Protein AF-A0A7V3WPB4-F1 (afdb_monomer_lite)

Sequence (70 aa):
MNEQDAQLVLDYLRAYPDRFVSPIEVCRKAGGRHRFFEEPRWAVPVLIQLRDRGLVEMNEAGYYRIVTRP

pLDDT: mean 91.72, std 7.58, range [51.41, 96.81]

Structure (mmCIF, N/CA/C/O backbone):
data_AF-A0A7V3WPB4-F1
#
_entry.id   AF-A0A7V3WPB4-F1
#
loop_
_atom_site.group_PDB
_atom_site.id
_atom_site.type_symbol
_atom_site.label_atom_id
_atom_site.label_alt_id
_atom_site.label_comp_id
_atom_site.label_asym_id
_atom_site.label_entity_id
_atom_site.label_seq_id
_atom_site.pdbx_PDB_ins_code
_atom_site.Cartn_x
_atom_site.Cartn_y
_ato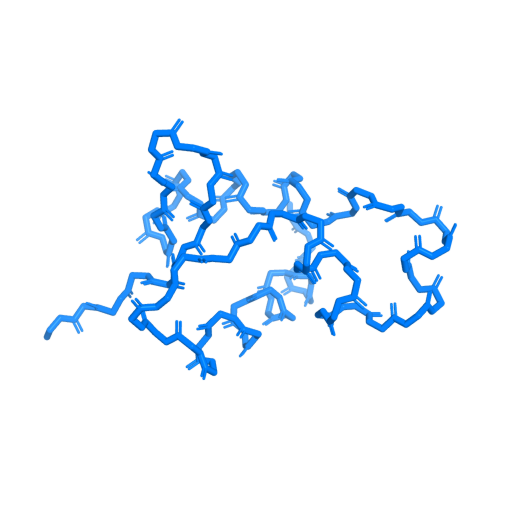m_site.Cartn_z
_atom_site.occupancy
_atom_site.B_iso_or_equiv
_atom_site.auth_seq_id
_atom_site.auth_comp_id
_atom_site.auth_asym_id
_atom_site.auth_atom_id
_atom_site.pdbx_PDB_model_num
ATOM 1 N N . MET A 1 1 ? 10.317 9.859 -2.340 1.00 65.62 1 MET A N 1
ATOM 2 C CA . MET A 1 1 ? 9.187 9.174 -3.005 1.00 65.62 1 MET A CA 1
ATOM 3 C C . MET A 1 1 ? 9.053 9.703 -4.423 1.00 65.62 1 MET A C 1
ATOM 5 O O . MET A 1 1 ? 8.990 10.917 -4.559 1.00 65.62 1 MET A O 1
ATOM 9 N N . ASN A 1 2 ? 9.008 8.847 -5.446 1.00 86.38 2 ASN A N 1
ATOM 10 C CA . ASN A 1 2 ? 8.503 9.260 -6.758 1.00 86.38 2 ASN A CA 1
ATOM 11 C C . ASN A 1 2 ? 6.973 9.394 -6.654 1.00 86.38 2 ASN A C 1
ATOM 13 O O . ASN A 1 2 ? 6.309 8.491 -6.142 1.00 86.38 2 ASN A O 1
ATOM 17 N N . GLU A 1 3 ? 6.413 10.520 -7.087 1.00 88.56 3 GLU A N 1
ATOM 18 C CA . GLU A 1 3 ? 4.970 10.781 -7.017 1.00 88.56 3 GLU A CA 1
ATOM 19 C C . GLU A 1 3 ? 4.158 9.794 -7.863 1.00 88.56 3 GLU A C 1
ATOM 21 O O . GLU A 1 3 ? 3.073 9.386 -7.455 1.00 88.56 3 GLU A O 1
ATOM 26 N N . GLN A 1 4 ? 4.716 9.321 -8.981 1.00 92.44 4 GLN A N 1
ATOM 27 C CA . GLN A 1 4 ? 4.076 8.310 -9.828 1.00 92.44 4 GLN A CA 1
ATOM 28 C C . GLN A 1 4 ? 3.915 6.978 -9.088 1.00 92.44 4 GLN A C 1
ATOM 30 O O . GLN A 1 4 ? 2.866 6.341 -9.148 1.00 92.44 4 GLN A O 1
ATOM 35 N N . ASP A 1 5 ? 4.934 6.583 -8.329 1.00 93.62 5 ASP A N 1
ATOM 36 C CA . ASP A 1 5 ? 4.933 5.330 -7.573 1.00 93.62 5 ASP A CA 1
ATOM 37 C C . ASP A 1 5 ? 3.921 5.360 -6.440 1.00 93.62 5 ASP A C 1
ATOM 39 O O . ASP A 1 5 ? 3.207 4.388 -6.198 1.00 93.62 5 ASP A O 1
ATOM 43 N N . ALA A 1 6 ? 3.848 6.502 -5.761 1.00 94.50 6 ALA A N 1
ATOM 44 C CA . ALA A 1 6 ? 2.853 6.740 -4.734 1.00 94.50 6 ALA A CA 1
ATOM 45 C C . ALA A 1 6 ? 1.441 6.640 -5.303 1.00 94.50 6 ALA A C 1
ATOM 47 O O . ALA A 1 6 ? 0.593 5.984 -4.703 1.00 94.50 6 ALA A O 1
ATOM 48 N N . GLN A 1 7 ? 1.209 7.238 -6.473 1.00 95.00 7 GLN A N 1
ATOM 49 C CA . GLN A 1 7 ? -0.088 7.214 -7.133 1.00 95.00 7 GLN A CA 1
ATOM 50 C C . GLN A 1 7 ? -0.496 5.786 -7.516 1.00 95.00 7 GLN A C 1
ATOM 52 O O . GLN A 1 7 ? -1.596 5.362 -7.172 1.00 95.00 7 GLN A O 1
ATOM 57 N N . LEU A 1 8 ? 0.419 5.001 -8.096 1.00 94.94 8 LEU A N 1
ATOM 58 C CA . LEU A 1 8 ? 0.179 3.589 -8.423 1.00 94.94 8 LEU A CA 1
ATOM 59 C C 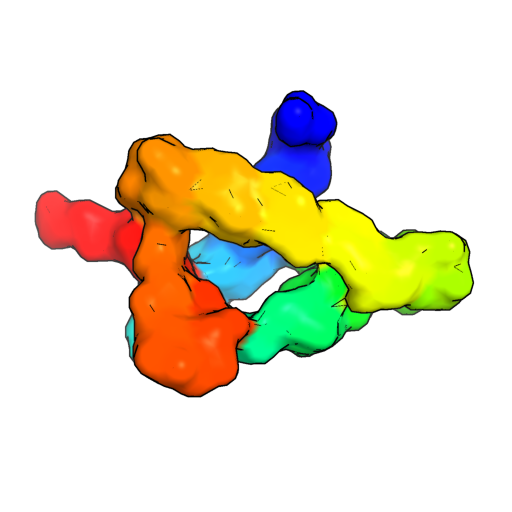. LEU A 1 8 ? -0.186 2.756 -7.187 1.00 94.94 8 LEU A C 1
ATOM 61 O O . LEU A 1 8 ? -1.122 1.955 -7.224 1.00 94.94 8 LEU A O 1
ATOM 65 N N . VAL A 1 9 ? 0.543 2.938 -6.082 1.00 95.44 9 VAL A N 1
ATOM 66 C CA . VAL A 1 9 ? 0.256 2.238 -4.823 1.00 95.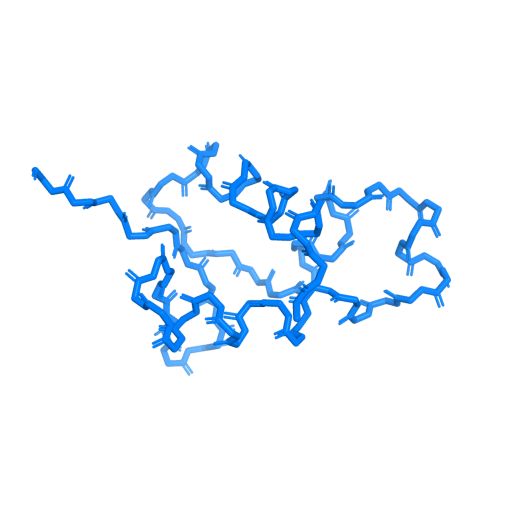44 9 VAL A CA 1
ATOM 67 C C . VAL A 1 9 ? -1.100 2.660 -4.260 1.00 95.44 9 VAL A C 1
ATOM 69 O O . VAL A 1 9 ? -1.898 1.799 -3.892 1.00 95.44 9 VAL A O 1
ATOM 72 N N . LEU A 1 10 ? -1.387 3.962 -4.210 1.00 95.06 10 LEU A N 1
ATOM 73 C CA . LEU A 1 10 ? -2.649 4.480 -3.684 1.00 95.06 10 LEU A CA 1
ATOM 74 C C . LEU A 1 10 ? -3.844 4.020 -4.521 1.00 95.06 10 LEU A C 1
ATOM 76 O O . LEU A 1 10 ? -4.837 3.591 -3.944 1.00 95.06 10 LEU A O 1
ATOM 80 N N . ASP A 1 11 ? -3.751 4.049 -5.849 1.00 94.94 11 ASP A N 1
ATOM 81 C CA . ASP A 1 11 ? -4.830 3.598 -6.735 1.00 94.94 11 ASP A CA 1
ATOM 82 C C . ASP A 1 11 ? -5.098 2.103 -6.593 1.00 94.94 11 ASP A C 1
ATOM 84 O O . ASP A 1 11 ? -6.255 1.681 -6.544 1.00 94.94 11 ASP A O 1
ATOM 88 N N . TYR A 1 12 ? -4.045 1.302 -6.418 1.00 95.06 12 TYR A N 1
ATOM 89 C CA . TYR A 1 12 ? -4.206 -0.113 -6.115 1.00 95.06 12 TYR A CA 1
ATOM 90 C C . TYR A 1 12 ? -4.910 -0.344 -4.769 1.00 95.06 12 TYR A C 1
ATOM 92 O O . TYR A 1 12 ? -5.816 -1.172 -4.685 1.00 95.06 12 TYR A O 1
ATOM 100 N N . LEU A 1 13 ? -4.527 0.384 -3.714 1.00 94.75 13 LEU A N 1
ATOM 101 C CA . LEU A 1 13 ? -5.142 0.249 -2.388 1.00 94.75 13 LEU A CA 1
ATOM 102 C C . LEU A 1 13 ? -6.586 0.769 -2.349 1.00 94.75 13 LEU A C 1
ATOM 104 O O . LEU A 1 13 ? -7.426 0.181 -1.673 1.00 94.75 13 LEU A O 1
ATOM 108 N N . ARG A 1 14 ? -6.899 1.826 -3.107 1.00 93.94 14 ARG A N 1
ATOM 109 C CA . ARG A 1 14 ? -8.258 2.381 -3.238 1.00 93.94 14 ARG A CA 1
ATOM 110 C C . ARG A 1 1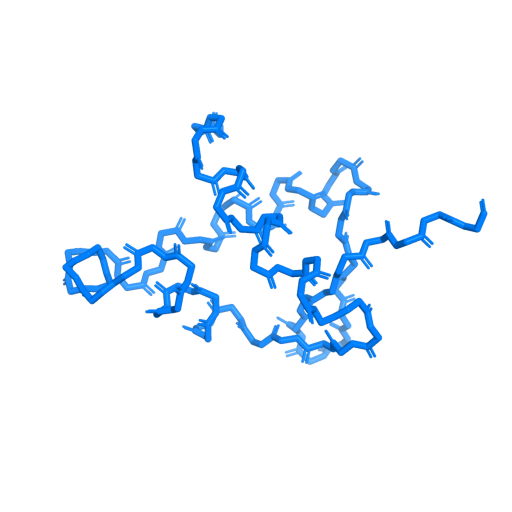4 ? -9.251 1.397 -3.849 1.00 93.94 14 ARG A C 1
ATOM 112 O O . ARG A 1 14 ? -10.436 1.497 -3.555 1.00 93.94 14 ARG A O 1
ATOM 119 N N . ALA A 1 15 ? -8.790 0.438 -4.652 1.00 92.69 15 ALA A N 1
ATOM 120 C CA . ALA A 1 15 ? -9.643 -0.632 -5.169 1.00 92.69 15 ALA A CA 1
ATOM 121 C C . ALA A 1 15 ? -10.090 -1.632 -4.081 1.00 92.69 15 ALA A C 1
ATOM 123 O O . ALA A 1 15 ? -11.020 -2.403 -4.312 1.00 92.69 15 ALA A O 1
ATOM 124 N N . TYR A 1 16 ? -9.446 -1.631 -2.905 1.00 91.06 16 TYR A N 1
ATOM 125 C CA . TYR A 1 16 ? -9.726 -2.555 -1.802 1.00 91.06 16 TYR A CA 1
ATOM 126 C C . TYR A 1 16 ? -9.680 -1.846 -0.430 1.00 91.06 16 TYR A C 1
ATOM 128 O O . TYR A 1 16 ? -8.838 -2.189 0.405 1.00 91.06 16 TYR A O 1
ATOM 136 N N . PRO A 1 17 ? -10.564 -0.867 -0.161 1.00 90.44 17 PRO A N 1
ATOM 137 C CA . PRO A 1 17 ? -10.430 0.017 0.997 1.00 90.44 17 PRO A CA 1
ATOM 138 C C . PRO A 1 17 ? -10.507 -0.705 2.351 1.00 90.44 17 PRO A C 1
ATOM 140 O O . PRO A 1 17 ? -9.789 -0.355 3.285 1.00 90.44 17 PRO A O 1
ATOM 143 N N . ASP A 1 18 ? -11.307 -1.768 2.439 1.00 90.94 18 ASP A N 1
ATOM 144 C CA . ASP A 1 18 ? -11.517 -2.529 3.677 1.00 90.94 18 ASP A CA 1
ATOM 145 C C . ASP A 1 18 ? -10.532 -3.694 3.862 1.00 90.94 18 ASP A C 1
ATOM 147 O O . ASP A 1 18 ? -10.619 -4.450 4.832 1.00 90.94 18 ASP A O 1
ATOM 151 N N . ARG A 1 19 ? -9.585 -3.874 2.933 1.00 94.12 19 ARG A N 1
ATOM 152 C CA . ARG A 1 19 ? -8.694 -5.035 2.908 1.00 94.12 19 ARG A CA 1
ATOM 153 C C . ARG A 1 19 ? -7.244 -4.635 3.131 1.00 94.12 19 ARG A C 1
ATOM 155 O O . ARG A 1 19 ? -6.663 -3.855 2.385 1.00 94.12 19 ARG A O 1
ATOM 162 N N . PHE A 1 20 ? -6.614 -5.307 4.087 1.00 95.62 20 PHE A N 1
ATOM 163 C CA . PHE A 1 20 ? -5.164 -5.312 4.207 1.00 95.62 20 PHE A CA 1
ATOM 164 C C . PHE A 1 20 ? -4.537 -6.175 3.103 1.00 95.62 20 PHE A C 1
ATOM 166 O O . PHE A 1 20 ? -4.867 -7.355 2.950 1.00 95.62 20 PHE A O 1
ATOM 173 N N . VAL A 1 21 ? -3.620 -5.592 2.335 1.00 95.69 21 VAL A N 1
ATOM 174 C CA . VAL A 1 21 ? -2.869 -6.264 1.269 1.00 95.69 21 VAL A CA 1
ATOM 175 C C . VAL A 1 21 ? -1.386 -6.343 1.606 1.00 95.69 21 VAL A C 1
ATOM 177 O O . VAL A 1 21 ? -0.806 -5.445 2.217 1.00 95.69 21 VAL A O 1
ATOM 180 N N . SER A 1 22 ? -0.747 -7.438 1.200 1.00 95.94 22 SER A N 1
ATOM 181 C CA . SER A 1 22 ? 0.679 -7.622 1.470 1.00 95.94 22 SER A CA 1
ATOM 182 C C . SER A 1 22 ? 1.545 -6.703 0.593 1.00 95.94 22 SER A C 1
ATOM 184 O O . SER A 1 22 ? 1.188 -6.442 -0.561 1.00 95.94 22 SER A O 1
ATOM 186 N N . PRO A 1 23 ? 2.728 -6.267 1.067 1.00 95.00 23 PRO A N 1
ATOM 187 C CA . PRO A 1 23 ? 3.645 -5.446 0.271 1.00 95.00 23 PRO A CA 1
ATOM 188 C C . PRO A 1 23 ? 4.041 -6.103 -1.054 1.00 95.00 23 PRO A C 1
ATOM 190 O O . PRO A 1 23 ? 4.139 -5.435 -2.079 1.00 95.00 23 PRO A O 1
ATOM 193 N N . ILE A 1 24 ? 4.222 -7.427 -1.051 1.00 94.12 24 ILE A N 1
ATOM 194 C CA . ILE A 1 24 ? 4.554 -8.208 -2.249 1.00 94.12 24 ILE A CA 1
ATOM 195 C C . ILE A 1 24 ? 3.401 -8.201 -3.254 1.00 94.12 24 ILE A C 1
ATOM 197 O O . ILE A 1 24 ? 3.629 -8.098 -4.459 1.00 94.12 24 ILE A O 1
ATOM 201 N N . GLU A 1 25 ? 2.157 -8.279 -2.779 1.00 94.81 25 GLU A N 1
ATOM 202 C CA . GLU A 1 25 ? 0.991 -8.177 -3.651 1.00 94.81 25 GLU A CA 1
ATOM 203 C C . GLU A 1 25 ? 0.924 -6.803 -4.330 1.00 94.81 25 GLU A C 1
ATOM 205 O O . GLU A 1 25 ? 0.709 -6.748 -5.543 1.00 94.81 25 GLU A O 1
ATOM 210 N N . VAL A 1 26 ? 1.197 -5.725 -3.587 1.00 95.00 26 VAL A N 1
ATOM 211 C CA . VAL A 1 26 ? 1.287 -4.362 -4.135 1.00 95.00 26 VAL A CA 1
ATOM 212 C C . VAL A 1 26 ? 2.415 -4.265 -5.165 1.00 95.00 26 VAL A C 1
ATOM 214 O O . VAL A 1 26 ? 2.171 -3.834 -6.290 1.00 95.00 26 VAL A O 1
ATOM 217 N N . CYS A 1 27 ? 3.623 -4.743 -4.840 1.00 94.44 27 CYS A N 1
ATOM 218 C CA . CYS A 1 27 ? 4.769 -4.712 -5.758 1.00 94.44 27 CYS A CA 1
ATOM 219 C C . CYS A 1 27 ? 4.466 -5.427 -7.084 1.00 94.44 27 CYS A C 1
ATOM 221 O O . CYS A 1 27 ? 4.868 -4.962 -8.149 1.00 94.44 27 CYS A O 1
ATOM 223 N N . ARG A 1 28 ? 3.729 -6.542 -7.033 1.00 93.25 28 ARG A N 1
ATOM 224 C CA . ARG A 1 28 ? 3.399 -7.347 -8.214 1.00 93.25 28 ARG A CA 1
ATOM 225 C C . ARG A 1 28 ? 2.247 -6.778 -9.043 1.00 93.25 28 ARG A C 1
ATOM 227 O O . ARG A 1 28 ? 2.243 -6.954 -10.260 1.00 93.25 28 ARG A O 1
ATOM 234 N N . LYS A 1 29 ? 1.244 -6.170 -8.402 1.00 92.75 29 LYS A N 1
ATOM 235 C CA . LYS A 1 29 ? -0.003 -5.759 -9.068 1.00 92.75 29 LYS A CA 1
ATOM 236 C C . LYS A 1 29 ? -0.071 -4.270 -9.402 1.00 92.75 29 LYS A C 1
ATOM 238 O O . LYS A 1 29 ? -0.588 -3.946 -10.462 1.00 92.75 29 LYS A O 1
ATOM 243 N N . ALA A 1 30 ? 0.466 -3.384 -8.562 1.00 92.06 30 ALA A N 1
ATOM 244 C CA . ALA A 1 30 ? 0.367 -1.936 -8.774 1.00 92.06 30 ALA A CA 1
ATOM 245 C C . ALA A 1 30 ? 1.299 -1.428 -9.890 1.00 92.06 30 ALA A C 1
ATOM 247 O O . ALA A 1 30 ? 0.949 -0.516 -10.624 1.00 92.06 30 ALA A O 1
ATOM 248 N N . GLY A 1 31 ? 2.481 -2.035 -10.037 1.00 84.06 31 GLY A N 1
ATOM 249 C CA . GLY A 1 31 ? 3.516 -1.606 -10.988 1.00 84.06 31 GLY A CA 1
ATOM 250 C C . GLY A 1 31 ? 3.572 -2.419 -12.283 1.00 84.06 31 GLY A C 1
ATOM 251 O O . GLY A 1 31 ? 4.397 -2.143 -13.149 1.00 84.06 31 GLY A O 1
ATOM 252 N N . GLY A 1 32 ? 2.727 -3.446 -12.407 1.00 87.62 32 GLY A N 1
ATOM 253 C CA . GLY A 1 32 ? 2.770 -4.405 -13.509 1.00 87.62 32 GLY A CA 1
ATOM 254 C C . GLY A 1 32 ? 3.931 -5.408 -13.430 1.00 87.62 32 GLY A C 1
ATOM 255 O O . GLY A 1 32 ? 4.817 -5.338 -12.577 1.00 87.62 32 GLY A O 1
ATOM 256 N N . ARG A 1 33 ? 3.914 -6.382 -14.351 1.00 85.12 33 ARG A N 1
ATOM 257 C CA . ARG A 1 33 ? 4.872 -7.504 -14.371 1.00 85.12 33 ARG A CA 1
ATOM 258 C C . ARG A 1 33 ? 6.318 -7.049 -14.576 1.00 85.12 33 ARG A C 1
ATOM 260 O O . ARG A 1 33 ? 7.184 -7.538 -13.866 1.00 85.12 33 ARG A O 1
ATOM 267 N N . HIS A 1 34 ? 6.563 -6.136 -15.518 1.00 86.06 34 HIS A N 1
ATOM 268 C CA . HIS A 1 34 ? 7.914 -5.685 -15.876 1.00 86.06 34 HIS A CA 1
ATOM 269 C C . HIS A 1 34 ? 8.650 -5.104 -14.667 1.00 86.06 34 HIS A C 1
ATOM 271 O O . HIS A 1 34 ? 9.711 -5.583 -14.281 1.00 86.06 34 HIS A O 1
ATOM 277 N N . ARG A 1 35 ? 7.996 -4.160 -13.987 1.00 86.25 35 ARG A N 1
ATOM 278 C CA . ARG A 1 35 ? 8.538 -3.493 -12.809 1.00 86.25 35 ARG A CA 1
ATOM 279 C C . ARG A 1 35 ? 8.810 -4.451 -11.653 1.00 86.25 35 ARG A C 1
ATOM 281 O O . ARG A 1 35 ? 9.800 -4.302 -10.950 1.00 86.25 35 ARG A O 1
ATOM 288 N N . PHE A 1 36 ? 7.945 -5.446 -11.457 1.00 87.62 36 PHE A N 1
ATOM 289 C CA . PHE A 1 36 ? 8.163 -6.459 -10.428 1.00 87.62 36 PHE A CA 1
ATOM 290 C C . PHE A 1 36 ? 9.394 -7.334 -10.707 1.00 87.62 36 PHE A C 1
ATOM 292 O O . PHE A 1 36 ? 10.050 -7.754 -9.760 1.00 87.62 36 PHE A O 1
ATOM 299 N N . PHE A 1 37 ? 9.713 -7.614 -11.974 1.00 89.31 37 PHE A N 1
ATOM 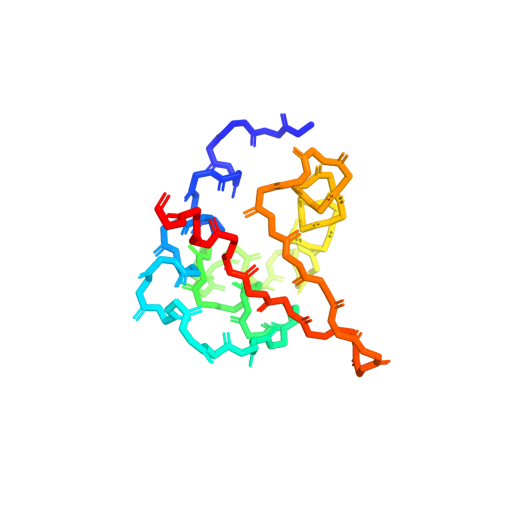300 C CA . PHE A 1 37 ? 10.922 -8.364 -12.326 1.00 89.31 37 PHE A CA 1
ATOM 301 C C . PHE A 1 37 ? 12.199 -7.545 -12.124 1.00 89.31 37 PHE A C 1
ATOM 303 O O . PHE A 1 37 ? 13.198 -8.102 -11.679 1.00 89.31 37 PHE A O 1
ATOM 310 N N . GLU A 1 38 ? 12.162 -6.247 -12.420 1.00 91.50 38 GLU A N 1
ATOM 311 C CA . GLU A 1 38 ? 13.310 -5.351 -12.239 1.00 91.50 38 GLU A CA 1
ATOM 312 C C . GLU A 1 38 ? 13.561 -5.031 -10.763 1.00 91.50 38 GLU A C 1
ATOM 314 O O . GLU A 1 38 ? 14.691 -5.108 -10.286 1.00 91.50 38 GLU A O 1
ATOM 319 N N . GLU A 1 39 ? 12.502 -4.713 -10.018 1.00 91.12 39 GLU A N 1
ATOM 320 C CA . GLU A 1 39 ? 12.598 -4.329 -8.615 1.00 91.12 39 GLU A CA 1
ATOM 321 C C . GLU A 1 39 ? 11.448 -4.954 -7.799 1.00 91.12 39 GLU A C 1
ATOM 323 O O . GLU A 1 39 ? 10.435 -4.308 -7.522 1.00 91.12 39 GLU A O 1
ATOM 328 N N . PRO A 1 40 ? 11.585 -6.210 -7.330 1.00 91.75 40 PRO A N 1
ATOM 329 C CA . PRO A 1 40 ? 10.512 -6.939 -6.637 1.00 91.75 40 PRO A CA 1
ATOM 330 C C . PRO A 1 40 ? 9.991 -6.285 -5.347 1.00 91.75 40 PRO A C 1
ATOM 332 O O . PRO A 1 40 ? 8.970 -6.710 -4.805 1.00 91.75 40 PRO A O 1
ATOM 335 N N . ARG A 1 41 ? 10.711 -5.284 -4.825 1.00 93.69 41 ARG A N 1
ATOM 336 C CA . ARG A 1 41 ? 10.405 -4.560 -3.583 1.00 93.69 41 ARG A CA 1
ATOM 337 C C . ARG A 1 41 ? 10.182 -3.058 -3.794 1.00 93.69 41 ARG A C 1
ATOM 339 O O . ARG A 1 41 ? 10.158 -2.331 -2.805 1.00 93.69 41 ARG A O 1
ATOM 346 N N . TRP A 1 42 ? 9.977 -2.594 -5.031 1.00 94.25 42 TRP A N 1
ATOM 347 C CA . TRP A 1 42 ? 9.877 -1.163 -5.366 1.00 94.25 42 TRP A CA 1
ATOM 348 C C . TRP A 1 42 ? 8.836 -0.404 -4.525 1.00 94.25 42 TRP A C 1
ATOM 350 O O . TRP A 1 42 ? 9.040 0.748 -4.146 1.00 94.25 42 TRP A O 1
ATOM 360 N N . ALA A 1 43 ? 7.720 -1.058 -4.183 1.00 94.88 43 ALA A N 1
ATOM 361 C CA . ALA A 1 43 ? 6.630 -0.431 -3.440 1.00 94.88 43 ALA A CA 1
ATOM 362 C C . ALA A 1 43 ? 6.870 -0.399 -1.922 1.00 94.88 43 ALA A C 1
ATOM 364 O O . ALA A 1 43 ? 6.197 0.351 -1.225 1.00 94.88 43 ALA A O 1
ATOM 365 N N . VAL A 1 44 ? 7.829 -1.161 -1.382 1.00 94.88 44 VAL A N 1
ATOM 366 C CA . VAL A 1 44 ? 8.124 -1.192 0.064 1.00 94.88 44 VAL A CA 1
ATOM 367 C C . VAL A 1 44 ? 8.531 0.187 0.610 1.00 94.88 44 VAL A C 1
ATOM 369 O O . VAL A 1 44 ? 7.876 0.659 1.541 1.00 94.88 44 VAL A O 1
ATOM 372 N N . PRO A 1 45 ? 9.544 0.887 0.055 1.00 95.12 45 PRO A N 1
ATOM 373 C CA . PRO A 1 45 ? 9.908 2.219 0.542 1.00 95.12 45 PRO A CA 1
ATOM 374 C C . PRO A 1 45 ? 8.789 3.252 0.339 1.00 95.12 45 PRO A C 1
ATOM 376 O O . PRO A 1 45 ? 8.700 4.213 1.104 1.00 95.12 45 PRO A O 1
ATOM 379 N N . VAL A 1 46 ? 7.928 3.063 -0.666 1.00 95.81 46 VAL A N 1
ATOM 380 C CA . VAL A 1 46 ? 6.762 3.921 -0.933 1.00 95.81 46 VAL A CA 1
ATOM 381 C C . VAL A 1 46 ? 5.684 3.710 0.130 1.00 95.81 46 VAL A C 1
ATOM 383 O O . VAL A 1 46 ? 5.204 4.679 0.704 1.00 95.81 46 VAL A O 1
ATOM 386 N N . LEU A 1 47 ? 5.353 2.458 0.456 1.00 95.62 47 LEU A N 1
ATOM 387 C CA . LEU A 1 47 ? 4.374 2.094 1.485 1.00 95.62 47 LEU A CA 1
ATOM 388 C C . LEU A 1 47 ? 4.765 2.623 2.870 1.00 95.62 47 LEU A C 1
ATOM 390 O O . LEU A 1 47 ? 3.910 3.135 3.589 1.00 95.62 47 LEU A O 1
ATOM 394 N N . ILE A 1 48 ? 6.051 2.552 3.227 1.00 95.94 48 ILE A N 1
ATOM 395 C CA . ILE A 1 48 ? 6.571 3.123 4.479 1.00 95.94 48 ILE A CA 1
ATOM 396 C C . ILE A 1 48 ? 6.349 4.641 4.503 1.00 95.94 48 ILE A C 1
ATOM 398 O O . ILE A 1 48 ? 5.757 5.156 5.446 1.00 95.94 48 ILE A O 1
ATOM 402 N N . GLN A 1 49 ? 6.728 5.349 3.435 1.00 95.25 49 GLN A N 1
ATOM 403 C CA . GLN A 1 49 ? 6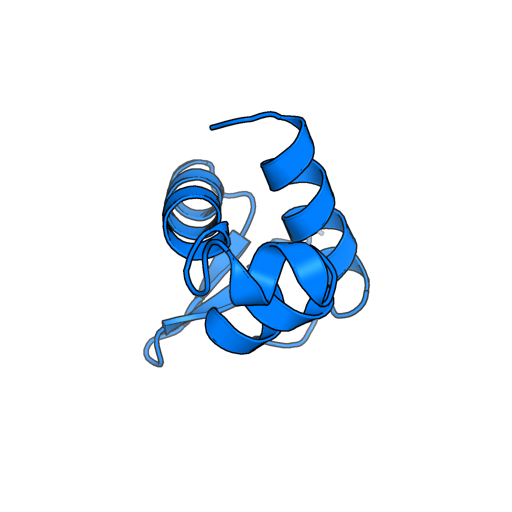.536 6.801 3.342 1.00 95.25 49 GLN A CA 1
ATOM 404 C C . GLN A 1 49 ? 5.054 7.205 3.355 1.00 95.25 49 GLN A C 1
ATOM 406 O O . GLN A 1 49 ? 4.695 8.199 3.982 1.00 95.25 49 GLN A O 1
ATOM 411 N N . LEU A 1 50 ? 4.178 6.452 2.684 1.00 94.88 50 LEU A N 1
ATOM 412 C CA . LEU A 1 50 ? 2.733 6.699 2.700 1.00 94.88 50 LEU A CA 1
ATOM 413 C C . LEU A 1 50 ? 2.136 6.479 4.096 1.00 94.88 50 LEU A C 1
ATOM 415 O O . LEU A 1 50 ? 1.255 7.238 4.504 1.00 94.88 50 LEU A O 1
ATOM 419 N N . ARG A 1 51 ? 2.624 5.473 4.832 1.00 96.00 51 ARG A N 1
ATOM 420 C CA . ARG A 1 51 ? 2.215 5.204 6.215 1.00 96.00 51 ARG A CA 1
ATOM 421 C C . ARG A 1 51 ? 2.639 6.342 7.129 1.00 96.00 51 ARG A C 1
ATOM 423 O O . ARG A 1 51 ? 1.823 6.844 7.892 1.00 96.00 51 ARG A O 1
ATOM 430 N N . ASP A 1 52 ? 3.883 6.791 7.005 1.00 95.12 52 ASP A N 1
ATOM 431 C CA . ASP A 1 52 ? 4.418 7.890 7.812 1.00 95.12 52 ASP A CA 1
ATOM 432 C C . ASP A 1 52 ? 3.677 9.218 7.536 1.00 95.12 52 ASP A C 1
ATOM 434 O O . ASP A 1 52 ? 3.593 10.080 8.406 1.00 95.12 52 ASP A O 1
ATOM 438 N N . ARG A 1 53 ? 3.069 9.366 6.348 1.00 93.75 53 ARG A N 1
ATOM 439 C CA . ARG A 1 53 ? 2.171 10.482 5.984 1.00 93.75 53 ARG A CA 1
ATOM 440 C C . ARG A 1 53 ? 0.714 10.297 6.436 1.00 93.75 53 ARG A C 1
ATOM 442 O O . ARG A 1 53 ? -0.100 11.186 6.197 1.00 93.75 53 ARG A O 1
ATOM 449 N N . GLY A 1 54 ? 0.360 9.159 7.032 1.00 94.06 54 GLY A N 1
ATOM 450 C CA . GLY A 1 54 ? -1.011 8.841 7.446 1.00 94.06 54 GLY A CA 1
ATOM 451 C C . GLY A 1 54 ? -1.987 8.615 6.284 1.00 94.06 54 GLY A C 1
ATOM 452 O O . GLY A 1 54 ? -3.189 8.801 6.456 1.00 94.06 54 GLY A O 1
ATOM 453 N N . LEU A 1 55 ? -1.485 8.257 5.095 1.00 94.50 55 LEU A N 1
ATOM 454 C CA . LEU A 1 55 ? -2.313 7.944 3.919 1.00 94.50 55 LEU A CA 1
ATOM 455 C C . LEU A 1 55 ? -2.691 6.460 3.847 1.00 94.50 55 LEU A C 1
ATOM 457 O O . LEU A 1 55 ? -3.691 6.100 3.229 1.00 94.50 55 LEU A O 1
ATOM 461 N N . VAL A 1 56 ? -1.879 5.597 4.456 1.00 95.81 56 VAL A N 1
ATOM 462 C CA . VAL A 1 56 ? -2.113 4.153 4.556 1.00 95.81 56 VAL A CA 1
ATOM 463 C C . VAL A 1 56 ? -1.841 3.692 5.983 1.00 95.81 56 VAL A C 1
ATOM 465 O O . VAL A 1 56 ? -1.031 4.281 6.695 1.00 95.81 56 VAL A O 1
ATOM 468 N N . GLU A 1 57 ? -2.492 2.614 6.390 1.00 95.62 57 GLU A N 1
ATOM 469 C CA . GLU A 1 57 ? -2.281 1.965 7.683 1.00 95.62 57 GLU A CA 1
ATOM 470 C C . GLU A 1 57 ? -1.605 0.616 7.488 1.00 95.62 57 GLU A C 1
ATOM 472 O O . GLU A 1 57 ? -1.851 -0.059 6.490 1.00 95.62 57 GLU A O 1
ATOM 477 N N . MET A 1 58 ? -0.779 0.218 8.457 1.00 96.25 58 MET A N 1
ATOM 478 C CA . MET A 1 58 ? -0.125 -1.087 8.494 1.00 96.25 58 MET A CA 1
ATOM 479 C C . MET A 1 58 ? -0.627 -1.875 9.705 1.00 96.25 58 MET A C 1
ATOM 481 O O . MET A 1 58 ? -0.663 -1.331 10.806 1.00 96.25 58 MET A O 1
ATOM 485 N N . ASN A 1 59 ? -0.997 -3.141 9.519 1.00 94.62 59 ASN A N 1
ATOM 486 C CA . ASN A 1 59 ? -1.356 -4.024 10.632 1.00 94.62 59 ASN A CA 1
ATOM 487 C C . ASN A 1 59 ? -0.123 -4.723 11.242 1.00 94.62 59 ASN A C 1
ATOM 489 O O . ASN A 1 59 ? 0.992 -4.613 10.732 1.00 94.62 59 ASN A O 1
ATOM 493 N N . GLU A 1 60 ? -0.332 -5.492 12.313 1.00 94.31 60 GLU A N 1
ATOM 494 C CA . GLU A 1 60 ? 0.729 -6.255 12.996 1.00 94.31 60 GLU A CA 1
ATOM 495 C C . GLU A 1 60 ? 1.413 -7.293 12.089 1.00 94.31 60 GLU A C 1
ATOM 497 O O . GLU A 1 60 ? 2.587 -7.603 12.272 1.00 94.31 60 GLU A O 1
ATOM 502 N N . ALA A 1 61 ? 0.710 -7.787 11.065 1.00 94.25 61 ALA A N 1
ATOM 503 C CA . ALA A 1 61 ? 1.250 -8.711 10.067 1.00 94.25 61 ALA A CA 1
ATOM 504 C C . ALA A 1 61 ? 2.075 -8.015 8.961 1.00 94.25 61 ALA A C 1
ATOM 506 O O . ALA A 1 61 ? 2.579 -8.683 8.056 1.00 94.25 61 ALA A O 1
ATOM 507 N N . GLY A 1 62 ? 2.208 -6.684 8.997 1.00 94.38 62 GLY A N 1
ATOM 508 C CA . GLY A 1 62 ? 2.948 -5.906 7.999 1.00 94.38 62 GLY A CA 1
ATOM 509 C C . GLY A 1 62 ? 2.208 -5.712 6.671 1.00 94.38 62 GLY A C 1
ATOM 510 O O . GLY A 1 62 ? 2.834 -5.450 5.643 1.00 94.38 62 GLY A O 1
ATOM 511 N N . TYR A 1 63 ? 0.884 -5.873 6.657 1.00 96.81 63 TYR A N 1
ATOM 512 C CA . TYR A 1 63 ? 0.034 -5.612 5.494 1.00 96.81 63 TYR A CA 1
ATOM 513 C C . TYR A 1 63 ? -0.530 -4.201 5.549 1.00 96.81 63 TYR A C 1
ATOM 515 O O . TYR A 1 63 ? -0.738 -3.658 6.631 1.00 96.81 63 TYR A O 1
ATOM 523 N N . TYR A 1 64 ? -0.807 -3.630 4.381 1.00 96.75 64 TYR A N 1
ATOM 524 C CA . TYR A 1 64 ? -1.182 -2.232 4.221 1.00 96.75 64 TYR A CA 1
ATOM 525 C C . TYR A 1 64 ? -2.613 -2.086 3.708 1.00 96.75 64 TYR A C 1
ATOM 527 O O . TYR A 1 64 ? -3.055 -2.885 2.885 1.00 96.75 64 TYR A O 1
ATOM 535 N N . ARG A 1 65 ? -3.322 -1.048 4.151 1.00 95.44 65 ARG A N 1
ATOM 536 C CA . ARG A 1 65 ? -4.616 -0.620 3.591 1.00 95.44 65 ARG A CA 1
ATOM 537 C C . ARG A 1 65 ? -4.654 0.893 3.408 1.00 95.44 65 ARG A C 1
ATOM 539 O O . ARG A 1 65 ? -3.897 1.602 4.067 1.00 95.44 65 ARG A O 1
ATOM 546 N N . ILE A 1 66 ? -5.537 1.391 2.546 1.00 96.00 66 ILE A N 1
ATOM 547 C CA . ILE A 1 66 ? -5.775 2.836 2.428 1.00 96.00 66 ILE A CA 1
ATOM 548 C C . ILE A 1 66 ? -6.444 3.366 3.705 1.00 96.00 66 ILE A C 1
ATOM 550 O O . ILE A 1 66 ? -7.313 2.707 4.273 1.00 96.00 66 ILE A O 1
ATOM 554 N N . VAL A 1 67 ? -6.050 4.558 4.155 1.00 93.62 67 VAL A N 1
ATOM 555 C CA . VAL A 1 67 ? -6.817 5.288 5.170 1.00 93.62 67 VAL A CA 1
ATOM 556 C C . VAL A 1 67 ? -7.993 5.948 4.466 1.00 93.62 67 VAL A C 1
ATOM 558 O O . VAL A 1 67 ? -7.854 7.001 3.841 1.00 93.62 67 VAL A O 1
ATOM 561 N N . THR A 1 68 ? -9.161 5.324 4.552 1.00 79.19 68 THR A N 1
ATOM 562 C CA . THR A 1 68 ? -10.416 5.969 4.169 1.00 79.19 68 THR A CA 1
ATOM 563 C C . THR A 1 68 ? -10.821 6.859 5.336 1.00 79.19 68 THR A C 1
ATOM 565 O O . THR A 1 68 ? -11.282 6.363 6.363 1.00 79.19 68 THR A O 1
ATOM 568 N N . ARG A 1 69 ? -10.581 8.172 5.238 1.00 63.62 69 ARG A N 1
ATOM 569 C CA . ARG A 1 69 ? -11.185 9.092 6.209 1.00 63.62 69 ARG A CA 1
ATOM 570 C C . ARG A 1 69 ? -12.712 9.039 6.025 1.00 63.62 69 ARG A C 1
ATOM 572 O O . ARG A 1 69 ? -13.138 9.074 4.869 1.00 63.62 69 ARG A O 1
ATOM 579 N N . PRO A 1 70 ? -13.498 8.906 7.107 1.00 51.41 70 PRO A N 1
ATOM 580 C CA . PRO A 1 70 ? -14.947 9.070 7.048 1.00 51.41 70 PRO A CA 1
ATOM 581 C C . PRO A 1 70 ? -15.342 10.506 6.681 1.00 51.41 70 PRO A C 1
ATOM 583 O O . PRO A 1 70 ? -14.516 11.428 6.899 1.00 51.41 70 PRO A O 1
#

Foldseek 3Di:
DPPLLLVLLLVVQVVPQPDFAAQQVSLDPSVHPVSCVVPSRVCVVSQVVCVVVVQWDADPVRTIHGPDDD

Secondary structure (DSSP, 8-state):
--HHHHHHHHHHHHTSTT--B-HHHHHHHTSHHHHHHH-TTTHHHHHHHHHHTTSEEE-TTS-EEE----

Radius of gyration: 11.02 Å; chains: 1; bounding box: 28×20×29 Å